Protein AF-A0ABD1NHK6-F1 (afdb_monomer)

InterPro domains:
  IPR004883 Lateral organ boundaries, LOB [PF03195] (2-72)
  IPR004883 Lateral organ boundaries, LOB [PS50891] (1-104)
  IPR017932 Glutamine amidotransferase type 2 domain [PS51278] (1-104)
 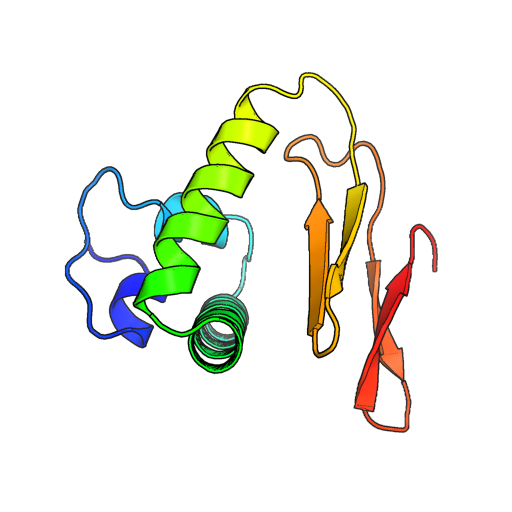 IPR029055 Nucleophile aminohydrolases, N-terminal [G3DSA:3.60.20.10] (4-104)
  IPR029055 Nucleophile aminohydrolases, N-terminal [SSF56235] (16-104)

Radius of gyration: 14.19 Å; Cα contacts (8 Å, |Δi|>4): 103; chains: 1; bounding box: 36×33×38 Å

Nearest PDB structures (foldseek):
  7tgh-assembly1_S5  TM=2.914E-01  e=3.672E+00  Tetrahymena thermophila
  6lbm-assembly1_C  TM=3.271E-01  e=5.675E+00  Homo sapiens

Secondary structure (DSSP, 8-state):
---HHHHHTT----TT-HHHHHHTT--SHHHHHHHHHHHHHHH-HHHHHHHHHHHHHHHHH--S--EEEEE-SS-EEEEE-TT--S--EEEE-TT--EEEES--

Structure (mmCIF, N/CA/C/O backbone):
data_AF-A0ABD1NHK6-F1
#
_entry.id   AF-A0ABD1NHK6-F1
#
loop_
_atom_site.group_PDB
_atom_site.id
_atom_site.type_symbol
_atom_site.label_atom_id
_atom_site.label_alt_id
_atom_site.label_comp_id
_atom_site.label_asym_id
_atom_site.label_entity_id
_atom_site.label_seq_id
_atom_site.pdbx_PDB_ins_code
_atom_site.Cartn_x
_atom_site.Cartn_y
_atom_site.Cartn_z
_atom_site.occupancy
_atom_site.B_iso_or_equiv
_atom_site.auth_seq_id
_atom_site.auth_comp_id
_atom_site.auth_asym_id
_atom_site.auth_atom_id
_atom_site.pdbx_PDB_model_num
ATOM 1 N N . MET A 1 1 ? -14.773 15.339 6.122 1.00 82.56 1 MET A N 1
ATOM 2 C CA . MET A 1 1 ? -14.779 15.072 4.650 1.00 82.56 1 MET A CA 1
ATOM 3 C C . MET A 1 1 ? -14.273 13.656 4.377 1.00 82.56 1 MET A C 1
ATOM 5 O O . MET A 1 1 ? -13.420 13.228 5.133 1.00 82.56 1 MET A O 1
ATOM 9 N N . SER A 1 2 ? -14.761 12.924 3.361 1.00 89.06 2 SER A N 1
ATOM 10 C CA . SER A 1 2 ? -14.304 11.544 3.052 1.00 89.06 2 SER A CA 1
ATOM 11 C C . SER A 1 2 ? -12.986 11.515 2.269 1.00 89.06 2 SER A C 1
ATOM 13 O O . SER A 1 2 ? -12.822 12.309 1.345 1.00 89.06 2 SER A O 1
ATOM 15 N N . CYS A 1 3 ? -12.085 10.572 2.577 1.00 91.62 3 CYS A N 1
ATOM 16 C CA . CYS A 1 3 ? -10.879 10.341 1.771 1.00 91.62 3 CYS A CA 1
ATOM 17 C C . CYS A 1 3 ? -11.226 9.697 0.419 1.00 91.62 3 CYS A C 1
ATOM 19 O O . CYS A 1 3 ? -12.328 9.166 0.233 1.00 91.62 3 CYS A O 1
ATOM 21 N N . ASN A 1 4 ? -10.282 9.741 -0.523 1.00 91.44 4 ASN A N 1
ATOM 22 C CA . ASN A 1 4 ? -10.492 9.231 -1.873 1.00 91.44 4 ASN A CA 1
ATOM 23 C C . ASN A 1 4 ? -10.713 7.709 -1.904 1.00 91.44 4 ASN A C 1
ATOM 25 O O . ASN A 1 4 ? -11.653 7.242 -2.539 1.00 91.44 4 ASN A O 1
ATOM 29 N N . GLY A 1 5 ? -9.944 6.940 -1.126 1.00 88.25 5 GLY A N 1
ATOM 30 C CA . GLY A 1 5 ? -10.130 5.488 -1.034 1.00 88.25 5 GLY A CA 1
ATOM 31 C C . GLY A 1 5 ? -11.528 5.092 -0.550 1.00 88.25 5 GLY A C 1
ATOM 32 O O . GLY A 1 5 ? -12.192 4.259 -1.160 1.00 88.25 5 GLY A O 1
ATOM 33 N N . CYS A 1 6 ? -12.048 5.752 0.491 1.00 91.31 6 CYS A N 1
ATOM 34 C CA . CYS A 1 6 ? -13.421 5.511 0.946 1.00 91.31 6 CYS A CA 1
ATOM 35 C C . CYS A 1 6 ? -14.473 5.868 -0.114 1.00 91.31 6 CYS A C 1
ATOM 37 O O . CYS A 1 6 ? -15.479 5.168 -0.218 1.00 91.31 6 CYS A O 1
ATOM 39 N N . ARG A 1 7 ? -14.244 6.909 -0.928 1.00 92.31 7 ARG A N 1
ATOM 40 C CA . ARG A 1 7 ? -15.145 7.259 -2.042 1.00 92.31 7 ARG A CA 1
ATOM 41 C C . ARG A 1 7 ? -15.164 6.165 -3.107 1.00 92.31 7 ARG A C 1
ATOM 43 O O . ARG A 1 7 ? -16.242 5.744 -3.517 1.00 92.31 7 ARG A O 1
ATOM 50 N N . VAL A 1 8 ? -13.990 5.671 -3.495 1.00 90.06 8 VAL A N 1
ATOM 51 C CA . VAL A 1 8 ? -13.824 4.593 -4.482 1.00 90.06 8 VAL A CA 1
ATOM 52 C C . VAL A 1 8 ? -14.512 3.307 -4.022 1.00 90.06 8 VAL A C 1
ATOM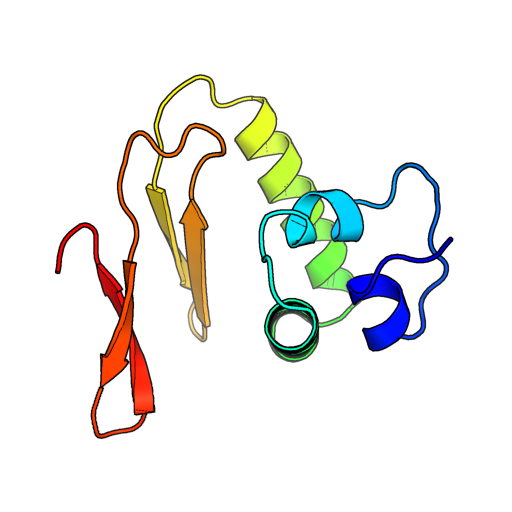 54 O O . VAL A 1 8 ? -15.253 2.692 -4.785 1.00 90.06 8 VAL A O 1
ATOM 57 N N . LEU A 1 9 ? -14.357 2.946 -2.747 1.00 87.38 9 LEU A N 1
ATOM 58 C CA . LEU A 1 9 ? -14.995 1.758 -2.169 1.00 87.38 9 LEU A CA 1
ATOM 59 C C . LEU A 1 9 ? -16.476 1.951 -1.814 1.00 87.38 9 LEU A C 1
ATOM 61 O O . LEU A 1 9 ? -17.118 0.996 -1.375 1.00 87.38 9 LEU A O 1
ATOM 65 N N . ARG A 1 10 ? -17.021 3.167 -1.976 1.00 89.19 10 ARG A N 1
ATOM 66 C CA . ARG A 1 10 ? -18.362 3.562 -1.508 1.00 89.19 10 ARG A CA 1
ATOM 67 C C . ARG A 1 10 ? -18.587 3.209 -0.027 1.00 89.19 10 ARG A C 1
ATOM 69 O O . ARG A 1 10 ? -19.617 2.651 0.343 1.00 89.19 10 ARG A O 1
ATOM 76 N N . LYS A 1 11 ? -17.599 3.524 0.818 1.00 85.38 11 LYS A N 1
ATOM 77 C CA . LYS A 1 11 ? -17.563 3.245 2.264 1.00 85.38 11 LYS A CA 1
ATOM 78 C C . LYS A 1 11 ? -17.644 4.544 3.082 1.00 85.38 11 LYS A C 1
ATOM 80 O O . LYS A 1 11 ? -17.133 5.583 2.671 1.00 85.38 11 LYS A O 1
ATOM 85 N N . GLY A 1 12 ? -18.227 4.463 4.282 1.00 86.56 12 GLY A N 1
ATOM 86 C CA . GLY A 1 12 ? -18.192 5.542 5.276 1.00 86.56 12 GLY A CA 1
ATOM 87 C C . GLY A 1 12 ? -16.768 5.862 5.758 1.00 86.56 12 GLY A C 1
ATOM 88 O O . GLY A 1 12 ? -15.980 4.967 6.061 1.00 86.56 12 GLY A O 1
ATOM 89 N N . CYS A 1 13 ? -16.426 7.147 5.827 1.00 91.31 13 CYS A N 1
ATOM 90 C CA . CYS A 1 13 ? -15.115 7.624 6.267 1.00 91.31 13 CYS A CA 1
ATOM 91 C C . CYS A 1 13 ? -15.228 8.294 7.639 1.00 91.31 13 CYS A C 1
ATOM 93 O O . CYS A 1 13 ? -16.043 9.197 7.803 1.00 91.31 13 CYS A O 1
ATOM 95 N N . SER A 1 14 ? -14.381 7.889 8.583 1.00 91.06 14 SER A N 1
ATOM 96 C CA . SER A 1 14 ? -14.169 8.555 9.873 1.00 91.06 14 SER A CA 1
ATOM 97 C C . SER A 1 14 ? -12.960 9.503 9.817 1.00 91.06 14 SER A C 1
ATOM 99 O O . SER A 1 14 ? -12.252 9.550 8.803 1.00 91.06 14 SER A O 1
ATOM 101 N N . GLU A 1 15 ? -12.734 10.260 10.895 1.00 85.12 15 GLU A N 1
ATOM 102 C CA . GLU A 1 15 ? -11.507 11.049 11.091 1.00 85.12 15 GLU A CA 1
ATOM 103 C C . GLU A 1 15 ? -10.271 10.130 11.163 1.00 85.12 15 GLU A C 1
ATOM 105 O O . GLU A 1 15 ? -9.294 10.358 10.455 1.00 85.12 15 GLU A O 1
ATOM 110 N N . GLU A 1 16 ? -10.369 8.997 11.863 1.00 85.69 16 GLU A N 1
ATOM 111 C CA . GLU A 1 16 ? -9.324 7.959 11.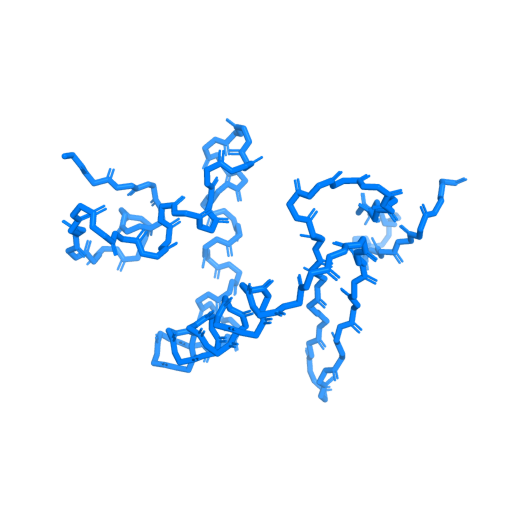955 1.00 85.69 16 GLU A CA 1
ATOM 112 C C . GLU A 1 16 ? -9.381 6.945 10.796 1.00 85.69 16 GLU A C 1
ATOM 114 O O . GLU A 1 16 ? -9.318 5.726 10.961 1.00 85.69 16 GLU A O 1
ATOM 119 N N . CYS A 1 17 ? -9.581 7.427 9.572 1.00 83.25 17 CYS A N 1
ATOM 120 C CA . CYS A 1 17 ? -9.688 6.539 8.422 1.00 83.25 17 CYS A CA 1
ATOM 121 C C . CYS A 1 17 ? -8.311 5.997 8.008 1.00 83.25 17 CYS A C 1
ATOM 123 O O . CYS A 1 17 ? -7.525 6.725 7.404 1.00 83.25 17 CYS A O 1
ATOM 125 N N . MET A 1 18 ? -8.057 4.699 8.205 1.00 79.88 18 MET A N 1
ATOM 126 C CA . MET A 1 18 ? -6.806 4.059 7.762 1.00 79.88 18 MET A CA 1
ATOM 127 C C . MET A 1 18 ? -6.500 4.280 6.275 1.00 79.88 18 MET A C 1
ATOM 129 O O . MET A 1 18 ? -5.376 4.610 5.923 1.00 79.88 18 MET A O 1
ATOM 133 N N . LEU A 1 19 ? -7.504 4.204 5.390 1.00 81.56 19 LEU A N 1
ATOM 134 C CA . LEU A 1 19 ? -7.297 4.477 3.960 1.00 81.56 19 LEU A CA 1
ATOM 135 C C . LEU A 1 19 ? -6.807 5.903 3.704 1.00 81.56 19 LEU A C 1
ATOM 137 O O . LEU A 1 19 ? -6.128 6.136 2.715 1.00 81.56 19 LEU A O 1
ATOM 141 N N . ARG A 1 20 ? -7.138 6.869 4.568 1.00 86.69 20 ARG A N 1
ATOM 142 C CA . ARG A 1 20 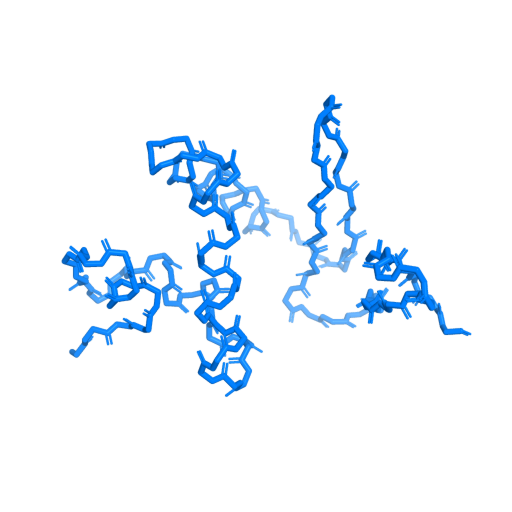? -6.578 8.217 4.460 1.00 86.69 20 ARG A CA 1
ATOM 143 C C . ARG A 1 20 ? -5.082 8.192 4.733 1.00 86.69 20 ARG A C 1
ATOM 145 O O . ARG A 1 20 ? -4.329 8.644 3.883 1.00 86.69 20 ARG A O 1
ATOM 152 N N . TYR A 1 21 ? -4.667 7.612 5.856 1.00 79.31 21 TYR A N 1
ATOM 153 C CA . TYR A 1 21 ? -3.253 7.484 6.211 1.00 79.31 21 TYR A CA 1
ATOM 154 C C . TYR A 1 21 ? -2.460 6.682 5.172 1.00 79.31 21 TYR A C 1
ATOM 156 O O . TYR A 1 21 ? -1.356 7.074 4.805 1.00 79.31 21 TYR A O 1
ATOM 164 N N . CYS A 1 22 ? -3.039 5.609 4.631 1.00 73.81 22 CYS A N 1
ATOM 165 C CA . CYS A 1 22 ? -2.394 4.778 3.616 1.00 73.81 22 CYS A CA 1
ATOM 166 C C . CYS A 1 22 ? -2.329 5.428 2.229 1.00 73.81 22 CYS A C 1
ATOM 168 O O . CYS A 1 22 ? -1.522 4.989 1.422 1.00 73.81 22 CYS A O 1
ATOM 170 N N . LEU A 1 23 ? -3.176 6.412 1.914 1.00 80.88 23 LEU A N 1
ATOM 171 C CA . LEU A 1 23 ? -3.231 7.033 0.583 1.00 80.88 23 LEU A CA 1
ATOM 172 C C . LEU A 1 23 ? -2.671 8.458 0.560 1.00 80.88 23 LEU A C 1
ATOM 174 O O . LEU A 1 23 ? -2.410 8.971 -0.523 1.00 80.88 23 LEU A O 1
ATOM 178 N N . GLN A 1 24 ? -2.469 9.095 1.720 1.00 81.38 24 GLN A N 1
ATOM 179 C CA . GLN A 1 24 ? -2.037 10.499 1.814 1.00 81.38 24 GLN A CA 1
ATOM 180 C C . GLN A 1 24 ? -0.681 10.781 1.154 1.00 81.38 24 GLN A C 1
ATOM 182 O O . GLN A 1 24 ? -0.416 11.920 0.791 1.00 81.38 24 GLN A O 1
ATOM 187 N N . TRP A 1 25 ? 0.172 9.765 1.007 1.00 74.69 25 TRP A N 1
ATOM 188 C CA . TRP A 1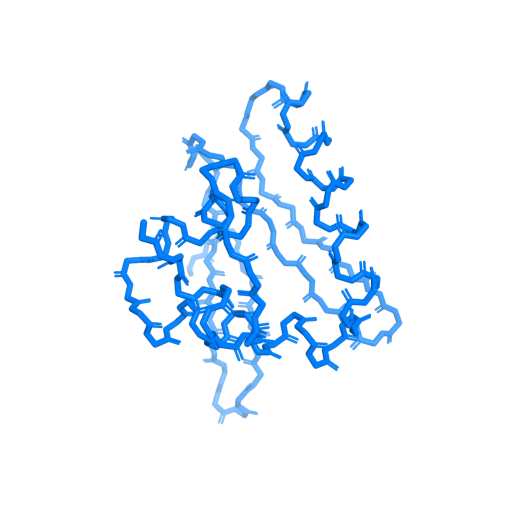 25 ? 1.486 9.892 0.373 1.00 74.69 25 TRP A CA 1
ATOM 189 C C . TRP A 1 25 ? 1.434 9.755 -1.156 1.00 74.69 25 TRP A C 1
ATOM 191 O O . TRP A 1 25 ? 2.416 10.058 -1.827 1.00 74.69 25 TRP A O 1
ATOM 201 N N . ILE A 1 26 ? 0.308 9.308 -1.724 1.00 73.69 26 ILE A N 1
ATOM 202 C CA . ILE A 1 26 ? 0.106 9.267 -3.174 1.00 73.69 26 ILE A CA 1
ATOM 203 C C . ILE A 1 26 ? -0.454 10.627 -3.587 1.00 73.69 26 ILE A C 1
ATOM 205 O O . ILE A 1 26 ? -1.616 10.931 -3.326 1.00 73.69 26 ILE A O 1
ATOM 209 N N . GLU A 1 27 ? 0.369 11.447 -4.232 1.00 78.75 27 GLU A N 1
ATOM 210 C CA . GLU A 1 27 ? 0.033 12.845 -4.537 1.00 78.75 27 GLU A CA 1
ATOM 211 C C . GLU A 1 27 ? -1.169 12.991 -5.484 1.00 78.75 27 GLU A C 1
ATOM 213 O O . GLU A 1 27 ? -1.950 13.935 -5.371 1.00 78.75 27 GLU A O 1
ATOM 218 N N . ASN A 1 28 ? -1.351 12.042 -6.408 1.00 77.31 28 ASN A N 1
ATOM 219 C CA . ASN A 1 28 ? -2.396 12.111 -7.423 1.00 77.31 28 ASN A CA 1
ATOM 220 C C . ASN A 1 28 ? -3.644 11.279 -7.051 1.00 77.31 28 ASN A C 1
ATOM 222 O O . ASN A 1 28 ? -3.568 10.151 -6.557 1.00 77.31 28 ASN A O 1
ATOM 226 N N . LEU A 1 29 ? -4.830 11.842 -7.308 1.00 81.44 29 LEU A N 1
ATOM 227 C CA . LEU A 1 29 ? -6.113 11.220 -6.954 1.00 81.44 29 LEU A CA 1
ATOM 228 C C . LEU A 1 29 ? -6.410 9.953 -7.768 1.00 81.44 29 LEU A C 1
ATOM 230 O O . LEU A 1 29 ? -7.039 9.025 -7.264 1.00 81.44 29 LEU A O 1
ATOM 234 N N . GLU A 1 30 ? -5.968 9.901 -9.018 1.00 75.12 30 GLU A N 1
ATOM 235 C CA . GLU A 1 30 ? -6.189 8.753 -9.896 1.00 75.12 30 GLU A CA 1
ATOM 236 C C . GLU A 1 30 ? -5.403 7.526 -9.407 1.00 75.12 30 GLU A C 1
ATOM 238 O O . GLU A 1 30 ? -5.960 6.449 -9.234 1.00 75.12 30 GLU A O 1
ATOM 243 N N . GLY A 1 31 ? -4.142 7.703 -9.034 1.00 63.72 31 GLY A N 1
ATOM 244 C CA . GLY A 1 31 ? -3.270 6.699 -8.429 1.00 63.72 31 GLY A CA 1
ATOM 245 C C . GLY A 1 31 ? -3.752 6.248 -7.057 1.00 63.72 31 GLY A C 1
ATOM 246 O O . GLY A 1 31 ? -3.716 5.053 -6.775 1.00 63.72 31 GLY A O 1
ATOM 247 N N . GLN A 1 32 ? -4.308 7.148 -6.236 1.00 77.25 32 GLN A N 1
ATOM 248 C CA . GLN A 1 32 ? -5.011 6.741 -5.014 1.00 77.25 32 GLN A CA 1
ATOM 249 C C . GLN A 1 32 ? -6.198 5.815 -5.329 1.00 77.25 32 GLN A C 1
ATOM 251 O O . GLN A 1 32 ? -6.425 4.833 -4.615 1.00 77.25 32 GLN A O 1
ATOM 256 N N . ALA A 1 33 ? -6.953 6.100 -6.396 1.00 74.50 33 ALA A N 1
ATOM 257 C CA . ALA A 1 33 ? -8.082 5.279 -6.819 1.00 74.50 33 ALA A CA 1
ATOM 258 C C . ALA A 1 33 ? -7.639 3.936 -7.412 1.00 74.50 33 ALA A C 1
ATOM 260 O O . ALA A 1 33 ? -8.200 2.908 -7.040 1.00 74.50 33 ALA A O 1
ATOM 261 N N . HIS A 1 34 ? -6.603 3.915 -8.253 1.00 69.50 34 HIS A N 1
ATOM 262 C CA . HIS A 1 34 ? -6.027 2.684 -8.790 1.00 69.50 34 HIS A CA 1
ATOM 263 C C . HIS A 1 34 ? -5.440 1.804 -7.695 1.00 69.50 34 HIS A C 1
ATOM 265 O O . HIS A 1 34 ? -5.733 0.614 -7.682 1.00 69.50 34 HIS A O 1
ATOM 271 N N . ALA A 1 35 ? -4.693 2.370 -6.743 1.00 68.06 35 ALA A N 1
ATOM 272 C CA . ALA A 1 35 ? -4.193 1.631 -5.588 1.00 68.06 35 ALA A CA 1
ATOM 273 C C . ALA A 1 35 ? -5.355 1.041 -4.776 1.00 68.06 35 ALA A C 1
ATOM 275 O O . ALA A 1 35 ? -5.345 -0.137 -4.436 1.00 68.06 35 ALA A O 1
ATOM 276 N N . THR A 1 36 ? -6.410 1.825 -4.540 1.00 75.00 36 THR A N 1
ATOM 277 C CA . THR A 1 36 ? -7.594 1.354 -3.810 1.00 75.00 36 THR A CA 1
ATOM 278 C C . THR A 1 36 ? -8.327 0.229 -4.551 1.00 75.00 36 THR A C 1
ATOM 280 O O . THR A 1 36 ? -8.634 -0.795 -3.947 1.00 75.00 36 THR A O 1
ATOM 283 N N . LEU A 1 37 ? -8.594 0.391 -5.852 1.00 73.25 37 LEU A N 1
ATOM 284 C CA . LEU A 1 37 ? -9.266 -0.616 -6.684 1.00 73.25 37 LEU A CA 1
ATOM 285 C C . LEU A 1 37 ? -8.422 -1.875 -6.859 1.00 73.25 37 LEU A C 1
ATOM 287 O O . LEU A 1 37 ? -8.973 -2.971 -6.873 1.00 73.25 37 LEU A O 1
ATOM 291 N N . PHE A 1 38 ? -7.105 -1.723 -6.990 1.00 68.31 38 PHE A N 1
ATOM 292 C CA . PHE A 1 38 ? -6.167 -2.833 -7.041 1.00 68.31 38 PHE A CA 1
ATOM 293 C C . PHE A 1 38 ? -6.295 -3.642 -5.752 1.00 68.31 38 PHE A C 1
ATOM 295 O O . PHE A 1 38 ? -6.729 -4.789 -5.779 1.00 68.31 38 PHE A O 1
ATOM 302 N N . VAL A 1 39 ? -6.043 -3.035 -4.595 1.00 64.69 39 VAL A N 1
ATOM 303 C CA . VAL A 1 39 ? -6.044 -3.798 -3.345 1.00 64.69 39 VAL A CA 1
ATOM 304 C C . VAL A 1 39 ? -7.440 -4.385 -3.031 1.00 64.69 39 VAL A C 1
ATOM 306 O O . VAL A 1 39 ? -7.518 -5.529 -2.586 1.00 64.69 39 VAL A O 1
ATOM 309 N N . ASP A 1 40 ? -8.541 -3.689 -3.353 1.00 73.88 40 ASP A N 1
ATOM 310 C CA . ASP A 1 40 ? -9.91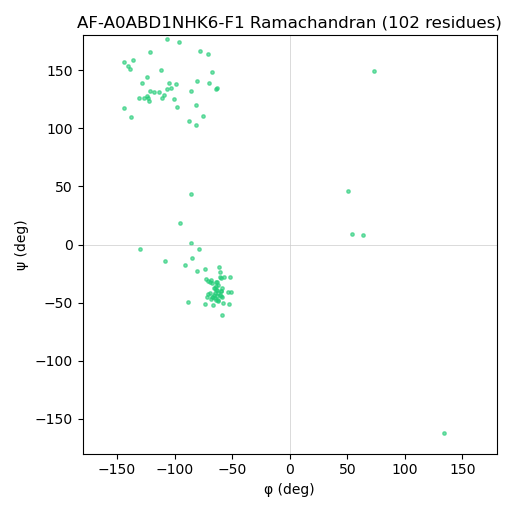6 -4.216 -3.224 1.00 73.88 40 ASP A CA 1
ATOM 311 C C . ASP A 1 40 ? -10.179 -5.435 -4.110 1.00 73.88 40 ASP A C 1
ATOM 313 O O . ASP A 1 40 ? -10.687 -6.455 -3.642 1.00 73.88 40 ASP A O 1
ATOM 317 N N . LYS A 1 41 ? -9.798 -5.352 -5.388 1.00 66.50 41 LYS A N 1
ATOM 318 C CA . LYS A 1 41 ? -10.015 -6.425 -6.362 1.00 66.50 41 LYS A CA 1
ATOM 319 C C . LYS A 1 41 ? -9.158 -7.655 -6.071 1.00 66.50 41 LYS A C 1
ATOM 321 O O . LYS A 1 41 ? -9.580 -8.765 -6.378 1.00 66.50 41 LYS A O 1
ATOM 326 N N . PHE A 1 42 ? -7.980 -7.459 -5.482 1.00 58.25 42 PHE A N 1
ATOM 327 C CA . PHE A 1 42 ? -7.026 -8.526 -5.203 1.00 58.25 42 PHE A CA 1
ATOM 328 C C . PHE A 1 42 ? -7.266 -9.197 -3.839 1.00 58.25 42 PHE A C 1
ATOM 330 O O . PHE A 1 42 ? -7.325 -10.424 -3.767 1.00 58.25 42 PHE A O 1
ATOM 337 N N . PHE A 1 43 ? -7.410 -8.440 -2.750 1.00 61.19 43 PHE A N 1
ATOM 338 C CA . PHE A 1 43 ? -7.569 -9.023 -1.408 1.00 61.19 43 PHE A CA 1
ATOM 339 C C . PHE A 1 43 ? -9.036 -9.252 -1.026 1.00 61.19 43 PHE A C 1
ATOM 341 O O . PHE A 1 43 ? -9.323 -10.032 -0.120 1.00 61.19 43 PHE A O 1
ATOM 348 N N . GLY A 1 44 ? -9.974 -8.612 -1.727 1.00 66.25 44 GLY A N 1
ATOM 349 C CA . GLY A 1 44 ? -11.372 -8.561 -1.323 1.00 66.25 44 GLY A CA 1
ATOM 350 C C . GLY A 1 44 ? -11.570 -7.630 -0.124 1.00 66.25 44 GLY A C 1
ATOM 351 O O . GLY A 1 44 ? -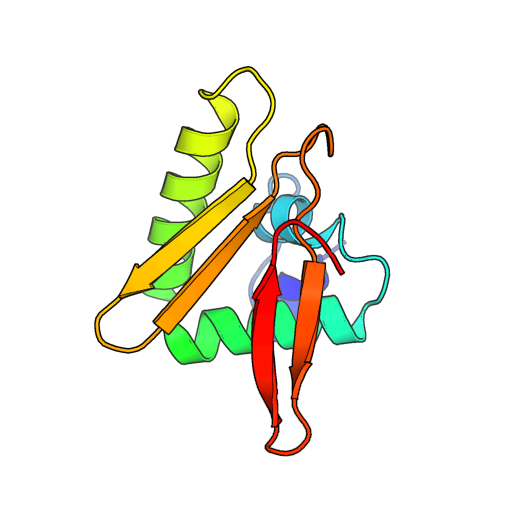10.704 -7.490 0.740 1.00 66.25 44 GLY A O 1
ATOM 352 N N . ARG A 1 45 ? -12.742 -6.994 -0.042 1.00 67.12 45 ARG A N 1
ATOM 353 C CA . ARG A 1 45 ? -13.049 -5.953 0.961 1.00 67.12 45 ARG A CA 1
ATOM 354 C C . ARG A 1 45 ? -12.739 -6.338 2.408 1.00 67.12 45 ARG A C 1
ATOM 356 O O . ARG A 1 45 ? -12.269 -5.495 3.169 1.00 67.12 45 ARG A O 1
ATOM 363 N N . ALA A 1 46 ? -13.040 -7.579 2.792 1.00 65.81 46 ALA A N 1
ATOM 364 C CA . ALA A 1 46 ? -12.882 -8.052 4.166 1.00 65.81 46 ALA A CA 1
ATOM 365 C C . ALA A 1 46 ? -11.402 -8.270 4.524 1.00 65.81 46 ALA A C 1
ATOM 367 O O . ALA A 1 46 ? -10.916 -7.709 5.504 1.00 65.81 46 ALA A O 1
ATOM 368 N N . THR A 1 47 ? -10.668 -9.007 3.689 1.00 65.81 47 THR A N 1
ATOM 369 C CA . THR A 1 47 ? -9.251 -9.331 3.913 1.00 65.81 47 THR A CA 1
ATOM 370 C C . THR A 1 47 ? -8.352 -8.112 3.738 1.00 65.81 47 THR A C 1
ATOM 372 O O . THR A 1 47 ? -7.355 -7.987 4.439 1.00 65.81 47 THR A O 1
ATOM 375 N N . LEU A 1 48 ? -8.733 -7.176 2.861 1.00 68.06 48 LEU A N 1
ATOM 376 C CA . LEU A 1 48 ? -8.066 -5.889 2.668 1.00 68.06 48 LEU A CA 1
ATOM 377 C C . LEU A 1 48 ? -7.908 -5.124 3.989 1.00 68.06 48 LEU A C 1
ATOM 379 O O . LEU A 1 48 ? -6.814 -4.678 4.325 1.00 68.06 48 LEU A O 1
ATOM 383 N N . MET A 1 49 ? -8.998 -4.979 4.744 1.00 66.75 49 MET A N 1
ATOM 384 C CA . MET A 1 49 ? -8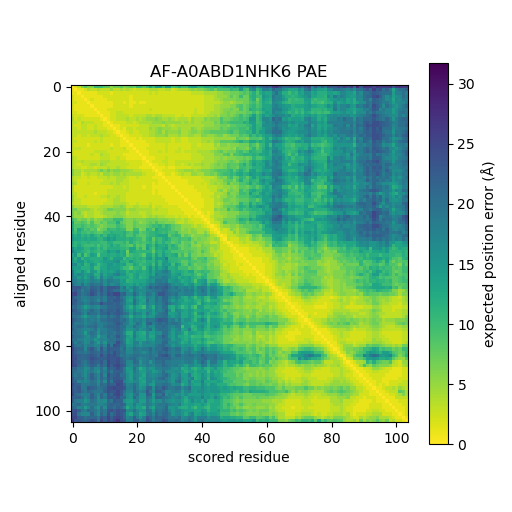.990 -4.188 5.976 1.00 66.75 49 MET A CA 1
ATOM 385 C C . MET A 1 49 ? -8.160 -4.862 7.066 1.00 66.75 49 MET A C 1
ATOM 387 O O . MET A 1 49 ? -7.377 -4.184 7.724 1.00 66.75 49 MET A O 1
ATOM 391 N N . SER A 1 50 ? -8.277 -6.183 7.218 1.00 70.38 50 SER A N 1
ATOM 392 C CA . SER A 1 50 ? -7.474 -6.940 8.183 1.00 70.38 50 SER A CA 1
ATOM 393 C C . SER A 1 50 ? -5.987 -6.936 7.823 1.00 70.38 50 SER A C 1
ATOM 395 O O . SER A 1 50 ? -5.153 -6.717 8.694 1.00 70.38 50 SER A O 1
ATOM 397 N N . PHE A 1 51 ? -5.645 -7.120 6.546 1.00 71.31 51 PHE A N 1
ATOM 398 C CA . PHE A 1 51 ? -4.258 -7.128 6.087 1.00 71.31 51 PHE A CA 1
ATOM 399 C C . PHE A 1 51 ? -3.608 -5.749 6.199 1.00 71.31 51 PHE A C 1
ATOM 401 O O . PHE A 1 51 ? -2.519 -5.652 6.752 1.00 71.31 51 PHE A O 1
ATOM 408 N N . LEU A 1 52 ? -4.277 -4.682 5.740 1.00 69.38 52 LEU A N 1
ATOM 409 C CA . LEU A 1 52 ? -3.750 -3.324 5.900 1.00 69.38 52 LEU A CA 1
ATOM 410 C C . LEU A 1 52 ? -3.627 -2.935 7.371 1.00 69.38 52 LEU A C 1
ATOM 412 O O . LEU A 1 52 ? -2.628 -2.322 7.719 1.00 69.38 52 LEU A O 1
ATOM 416 N N . SER A 1 53 ? -4.583 -3.316 8.225 1.00 69.50 53 SER A N 1
ATOM 417 C CA . SER A 1 53 ? -4.473 -3.084 9.672 1.00 69.50 53 SER A CA 1
ATOM 418 C C . SER A 1 53 ? -3.220 -3.747 10.233 1.00 69.50 53 SER A C 1
ATOM 420 O O . SER A 1 53 ? -2.419 -3.086 10.877 1.00 69.50 53 SER A O 1
ATOM 422 N N . LEU A 1 54 ? -3.000 -5.030 9.927 1.00 70.62 54 LEU A N 1
ATOM 423 C CA . LEU A 1 54 ? -1.829 -5.768 10.404 1.00 70.62 54 LEU A CA 1
ATOM 424 C C . LEU A 1 54 ? -0.516 -5.196 9.860 1.00 70.62 54 LEU A C 1
ATOM 426 O O . LEU A 1 54 ? 0.475 -5.139 10.585 1.00 70.62 54 LEU A O 1
ATOM 430 N N . LEU A 1 55 ? -0.500 -4.775 8.593 1.00 70.62 55 LEU A N 1
ATOM 431 C CA . LEU A 1 55 ? 0.673 -4.158 7.978 1.00 70.62 55 LEU A CA 1
ATOM 432 C C . LEU A 1 55 ? 0.990 -2.811 8.618 1.00 70.62 55 LEU A C 1
ATOM 434 O O . LEU A 1 55 ? 2.146 -2.566 8.936 1.00 70.62 55 LEU A O 1
ATOM 438 N N . VAL A 1 56 ? -0.018 -1.963 8.828 1.00 70.06 56 VAL A N 1
ATOM 439 C CA . VAL A 1 56 ? 0.141 -0.665 9.494 1.00 70.06 56 VAL A CA 1
ATOM 440 C C . VAL A 1 56 ? 0.612 -0.870 10.933 1.00 70.06 56 VAL A C 1
ATOM 442 O O . VAL A 1 56 ? 1.644 -0.314 11.293 1.00 70.06 56 VAL A O 1
ATOM 445 N N . ASP A 1 57 ? -0.028 -1.755 11.701 1.00 70.81 57 ASP A N 1
ATOM 446 C CA . ASP A 1 57 ? 0.365 -2.072 13.082 1.00 70.81 57 ASP A CA 1
ATOM 447 C C . ASP A 1 57 ? 1.807 -2.600 13.174 1.00 70.81 57 ASP A C 1
ATOM 449 O O . ASP A 1 57 ? 2.535 -2.316 14.129 1.00 70.81 57 ASP A O 1
ATOM 453 N N . ALA A 1 58 ? 2.241 -3.400 12.195 1.00 66.94 58 ALA A N 1
ATOM 454 C CA . ALA A 1 58 ? 3.615 -3.885 12.114 1.00 66.94 58 ALA A CA 1
ATOM 455 C C . ALA A 1 58 ? 4.585 -2.758 11.724 1.00 66.94 58 ALA A C 1
ATOM 457 O O . ALA A 1 58 ? 5.632 -2.599 12.351 1.00 66.94 58 ALA A O 1
ATOM 458 N N . CYS A 1 59 ? 4.228 -1.952 10.725 1.00 65.62 59 CYS A N 1
ATOM 459 C CA . CYS A 1 59 ? 5.010 -0.819 10.238 1.00 65.62 59 CYS A CA 1
ATOM 460 C C . CYS A 1 59 ? 5.176 0.292 11.284 1.00 65.62 59 CYS A C 1
ATOM 462 O O . CYS A 1 59 ? 6.227 0.930 11.299 1.00 65.62 59 CYS A O 1
ATOM 464 N N . GLU A 1 60 ? 4.193 0.502 12.162 1.00 68.25 60 GLU A N 1
ATOM 465 C CA . GLU A 1 60 ? 4.271 1.438 13.292 1.00 68.25 60 GLU A CA 1
ATOM 466 C C . GLU A 1 60 ? 5.249 0.968 14.375 1.00 68.25 60 GLU A C 1
ATOM 468 O O . GLU A 1 60 ? 5.909 1.781 15.023 1.00 68.25 60 GLU A O 1
ATOM 473 N N . LYS A 1 61 ? 5.382 -0.350 14.560 1.00 70.12 61 LYS A N 1
ATOM 474 C CA . LYS A 1 61 ? 6.313 -0.940 15.535 1.00 70.12 61 LYS A CA 1
ATOM 475 C C . LYS A 1 61 ? 7.749 -1.009 15.020 1.00 70.12 61 LYS A C 1
ATOM 477 O O . LYS A 1 61 ? 8.681 -1.080 15.821 1.00 70.12 61 LYS A O 1
ATOM 482 N N . ILE A 1 62 ? 7.945 -1.004 13.703 1.00 64.56 62 ILE A N 1
ATOM 483 C CA . ILE A 1 62 ? 9.274 -1.044 13.091 1.00 64.56 62 ILE A CA 1
ATOM 484 C C . ILE A 1 62 ? 9.862 0.369 13.086 1.00 64.56 62 ILE A C 1
ATOM 486 O O . ILE A 1 62 ? 9.538 1.206 12.246 1.00 64.56 62 ILE A O 1
ATOM 490 N N . GLN A 1 63 ? 10.785 0.621 14.011 1.00 62.25 63 GLN A N 1
ATOM 491 C CA . GLN A 1 63 ? 11.602 1.829 13.994 1.00 62.25 63 GLN A CA 1
ATOM 492 C C . GLN A 1 63 ? 12.774 1.654 13.023 1.00 62.25 63 GLN A C 1
ATOM 494 O O . GLN A 1 63 ? 13.604 0.761 13.190 1.00 62.25 63 GLN A O 1
ATOM 499 N N . GLY A 1 64 ? 12.853 2.519 12.009 1.00 63.78 64 GLY A N 1
ATOM 500 C CA . GLY A 1 64 ? 13.994 2.586 11.097 1.00 63.78 64 GLY A CA 1
ATOM 501 C C . GLY A 1 64 ? 13.620 2.662 9.618 1.00 63.78 64 GLY A C 1
ATOM 502 O O . GLY A 1 64 ? 12.509 3.023 9.234 1.00 63.78 64 GLY A O 1
ATOM 503 N N . ALA A 1 65 ? 14.598 2.348 8.772 1.00 72.50 65 ALA A N 1
ATOM 504 C CA . ALA A 1 65 ? 14.510 2.437 7.322 1.00 72.50 65 ALA A CA 1
ATOM 505 C C . ALA A 1 65 ? 14.192 1.074 6.696 1.00 72.50 65 ALA A C 1
ATOM 507 O O . ALA A 1 65 ? 15.014 0.161 6.777 1.00 72.50 65 ALA A O 1
ATOM 508 N N . TYR A 1 66 ? 13.054 0.947 6.011 1.00 68.44 66 TYR A N 1
ATOM 509 C CA . TYR A 1 66 ? 12.684 -0.294 5.330 1.00 68.44 66 TYR A CA 1
ATOM 510 C C . TYR A 1 66 ? 12.055 -0.062 3.953 1.00 68.44 66 TYR A C 1
ATOM 512 O O . TYR A 1 66 ? 11.425 0.957 3.665 1.00 68.44 66 TYR A O 1
ATOM 520 N N . SER A 1 67 ? 12.258 -1.046 3.087 1.00 73.75 67 SER A N 1
ATOM 521 C CA . SER A 1 67 ? 11.575 -1.233 1.810 1.00 73.75 67 SER A CA 1
ATOM 522 C C . SER A 1 67 ? 11.412 -2.736 1.644 1.00 73.75 67 SER A C 1
ATOM 524 O O . SER A 1 67 ? 12.404 -3.460 1.682 1.00 73.75 67 SER A O 1
ATOM 526 N N . ILE A 1 68 ? 10.172 -3.207 1.585 1.00 74.00 68 ILE A N 1
ATOM 527 C CA . ILE A 1 68 ? 9.823 -4.626 1.673 1.00 74.00 68 ILE A CA 1
ATOM 528 C C . ILE A 1 68 ? 8.937 -4.968 0.483 1.00 74.00 68 ILE A C 1
ATOM 530 O O . ILE A 1 68 ? 8.047 -4.199 0.133 1.00 74.00 68 ILE A O 1
ATOM 534 N N . VAL A 1 69 ? 9.161 -6.128 -0.123 1.00 77.06 69 VAL A N 1
ATOM 535 C CA . VAL A 1 69 ? 8.269 -6.682 -1.140 1.00 77.06 69 VAL A CA 1
ATOM 536 C C . VAL A 1 69 ? 7.819 -8.063 -0.669 1.00 77.06 69 VAL A C 1
ATOM 538 O O . VAL A 1 69 ? 8.648 -8.900 -0.325 1.00 77.06 69 VAL A O 1
ATOM 541 N N . PHE A 1 70 ? 6.511 -8.287 -0.622 1.00 75.56 70 PHE A N 1
ATOM 542 C CA . PHE A 1 70 ? 5.877 -9.555 -0.285 1.00 75.56 70 PHE A CA 1
ATOM 543 C C . PHE A 1 70 ? 5.335 -10.204 -1.552 1.00 75.56 70 PHE A C 1
ATOM 545 O O . PHE A 1 70 ? 4.732 -9.531 -2.384 1.00 75.56 70 PHE A O 1
ATOM 552 N N . LEU A 1 71 ? 5.506 -11.515 -1.672 1.00 72.12 71 LEU A N 1
ATOM 553 C CA . LEU A 1 71 ? 4.926 -12.321 -2.739 1.00 72.12 71 LEU A CA 1
ATOM 554 C C . LEU A 1 71 ? 3.981 -13.353 -2.105 1.00 72.12 71 LEU A C 1
ATOM 556 O O . LEU A 1 71 ? 4.356 -14.016 -1.139 1.00 72.12 71 LEU A O 1
ATOM 560 N N . THR A 1 72 ? 2.765 -13.476 -2.627 1.00 68.12 72 THR A N 1
ATOM 561 C CA . THR A 1 72 ? 1.837 -14.588 -2.359 1.00 68.12 72 THR A CA 1
ATOM 562 C C . THR A 1 72 ? 1.771 -15.491 -3.592 1.00 68.12 72 THR A C 1
ATOM 564 O O . THR A 1 72 ? 2.375 -15.175 -4.613 1.00 68.12 72 THR A O 1
ATOM 567 N N . GLU A 1 73 ? 1.029 -16.603 -3.533 1.00 63.62 73 GLU A N 1
ATOM 568 C CA . GLU A 1 73 ? 0.846 -17.498 -4.694 1.00 63.62 73 GLU A CA 1
ATOM 569 C C . GLU A 1 73 ? 0.376 -16.763 -5.962 1.00 63.62 73 GLU A C 1
ATOM 571 O O . GLU A 1 73 ? 0.673 -17.186 -7.075 1.00 63.62 73 GLU A O 1
ATOM 576 N N . ASP A 1 74 ? -0.333 -15.646 -5.792 1.00 62.69 74 ASP A N 1
ATOM 577 C CA . ASP A 1 74 ? -1.016 -14.924 -6.859 1.00 62.69 74 ASP A CA 1
ATOM 578 C C . ASP A 1 74 ? -0.724 -13.411 -6.909 1.00 62.69 74 ASP A C 1
ATOM 580 O O . ASP A 1 74 ? -1.241 -12.726 -7.796 1.00 62.69 74 ASP A O 1
ATOM 584 N N . LYS A 1 75 ? 0.049 -12.844 -5.967 1.00 60.81 75 LYS A N 1
ATOM 585 C CA . LYS A 1 75 ? 0.206 -11.380 -5.829 1.00 60.81 75 LYS A CA 1
ATOM 586 C C . LYS A 1 75 ? 1.602 -10.960 -5.402 1.00 60.81 75 LYS A C 1
ATOM 588 O O . LYS A 1 75 ? 2.316 -11.691 -4.729 1.00 60.81 75 LYS A O 1
ATOM 593 N N . LEU A 1 76 ? 1.934 -9.710 -5.717 1.00 69.56 76 LEU A N 1
ATOM 594 C CA . LEU A 1 76 ? 3.130 -9.006 -5.267 1.00 69.56 76 LEU A CA 1
ATOM 595 C C . LEU A 1 76 ? 2.705 -7.701 -4.573 1.00 69.56 76 LEU A C 1
ATOM 597 O O . LEU A 1 76 ? 1.941 -6.921 -5.141 1.00 69.56 76 LEU A O 1
ATOM 601 N N . VAL A 1 77 ? 3.179 -7.458 -3.352 1.00 79.38 77 VAL A N 1
ATOM 602 C CA . VAL A 1 77 ? 2.888 -6.264 -2.543 1.00 79.38 77 VAL A CA 1
ATOM 603 C C . VAL A 1 77 ? 4.198 -5.575 -2.198 1.00 79.38 77 VAL A C 1
ATOM 605 O O . VAL A 1 77 ? 5.056 -6.178 -1.573 1.00 79.38 77 VAL A O 1
ATOM 608 N N . ALA A 1 78 ? 4.345 -4.303 -2.545 1.00 79.69 78 ALA A N 1
ATOM 609 C CA . ALA A 1 78 ? 5.511 -3.500 -2.192 1.00 79.69 78 ALA A CA 1
ATOM 610 C C . ALA A 1 78 ? 5.155 -2.491 -1.089 1.00 79.69 78 ALA A C 1
ATOM 612 O O . ALA A 1 78 ? 4.134 -1.810 -1.170 1.00 79.69 78 ALA A O 1
ATOM 613 N N . VAL A 1 79 ? 5.999 -2.389 -0.063 1.00 80.25 79 VAL A N 1
ATOM 614 C CA . VAL A 1 79 ? 5.840 -1.510 1.099 1.00 80.25 79 VAL A CA 1
ATOM 615 C C . VAL A 1 79 ? 7.101 -0.675 1.262 1.00 80.25 79 VAL A C 1
ATOM 617 O O . VAL A 1 79 ? 8.207 -1.204 1.370 1.00 80.25 79 VAL A O 1
ATOM 620 N N . ARG A 1 80 ? 6.936 0.645 1.325 1.00 78.81 80 ARG A N 1
ATOM 621 C CA . ARG A 1 80 ? 8.020 1.591 1.590 1.00 78.81 80 ARG A CA 1
ATOM 622 C C . ARG A 1 80 ? 7.785 2.267 2.935 1.00 78.81 80 ARG A C 1
ATOM 624 O O . ARG A 1 80 ? 6.680 2.730 3.202 1.00 78.81 80 ARG A O 1
ATOM 631 N N . GLY A 1 81 ? 8.816 2.309 3.776 1.00 73.00 81 GLY A N 1
ATOM 632 C CA . GLY A 1 81 ? 8.746 2.985 5.067 1.00 73.00 81 GLY A CA 1
ATOM 633 C C . GLY A 1 81 ? 8.613 4.502 4.926 1.00 73.00 81 GLY A C 1
ATOM 634 O O . GLY A 1 81 ? 9.156 5.103 3.998 1.00 73.00 81 GLY A O 1
ATOM 635 N N . SER A 1 82 ? 7.929 5.121 5.888 1.00 66.56 82 SER A N 1
ATOM 636 C CA . SER A 1 82 ? 7.581 6.552 5.917 1.00 66.56 82 SER A CA 1
ATOM 637 C C . SER A 1 82 ? 8.780 7.503 5.829 1.00 66.56 82 SER A C 1
ATOM 639 O O . SER A 1 82 ? 8.655 8.607 5.309 1.00 66.56 82 SER A O 1
ATOM 641 N N . PHE A 1 83 ? 9.952 7.076 6.298 1.00 65.25 83 PHE A N 1
ATOM 642 C CA . PHE A 1 83 ? 11.154 7.907 6.317 1.00 65.25 83 PHE A CA 1
ATOM 643 C C . PHE A 1 83 ? 11.973 7.892 5.014 1.00 65.25 83 PHE A C 1
ATOM 645 O O . PHE A 1 83 ? 13.014 8.537 4.954 1.00 65.25 83 PHE A O 1
ATOM 652 N N . ASN A 1 84 ? 11.546 7.166 3.972 1.00 60.22 84 ASN A N 1
ATOM 653 C CA . ASN A 1 84 ? 12.136 7.182 2.620 1.00 60.22 84 ASN A CA 1
ATOM 654 C C . ASN A 1 84 ? 13.655 6.913 2.495 1.00 60.22 84 ASN A C 1
ATOM 656 O O . ASN A 1 84 ? 14.187 7.009 1.391 1.00 60.22 84 ASN A O 1
ATOM 660 N N . PHE A 1 85 ? 14.334 6.502 3.570 1.00 68.50 85 PHE A N 1
ATOM 661 C CA . PHE A 1 85 ? 15.775 6.217 3.617 1.00 68.50 85 PHE A CA 1
ATOM 662 C C . PHE A 1 85 ? 16.238 5.124 2.651 1.00 68.50 85 PHE A C 1
ATOM 664 O O . PHE A 1 85 ? 17.394 5.128 2.236 1.00 68.50 85 PHE A O 1
ATOM 671 N N . ARG A 1 86 ? 15.360 4.169 2.320 1.00 64.31 86 ARG A N 1
ATOM 672 C CA . ARG A 1 86 ? 15.628 3.169 1.287 1.00 64.31 86 ARG A CA 1
ATOM 673 C C . ARG A 1 86 ? 14.723 3.426 0.080 1.00 64.31 86 ARG A C 1
ATOM 675 O O . ARG A 1 86 ? 13.507 3.573 0.259 1.00 64.31 86 ARG A O 1
ATOM 682 N N . PRO A 1 87 ? 15.298 3.554 -1.125 1.00 78.50 87 PRO A N 1
ATOM 683 C CA . PRO A 1 87 ? 14.518 3.683 -2.340 1.00 78.50 87 PRO A CA 1
ATOM 684 C C . PRO A 1 87 ? 13.824 2.359 -2.672 1.00 78.50 87 PRO A C 1
ATOM 686 O O . PRO A 1 87 ? 14.380 1.272 -2.518 1.00 78.50 87 PRO A O 1
ATOM 689 N N . LEU A 1 88 ? 12.574 2.483 -3.109 1.00 81.50 88 LEU A N 1
ATOM 690 C CA . LEU A 1 88 ? 11.795 1.420 -3.722 1.00 81.50 88 LEU A CA 1
ATOM 691 C C . LEU A 1 88 ? 11.066 2.051 -4.901 1.00 81.50 88 LEU A C 1
ATOM 693 O O . LEU A 1 88 ? 10.197 2.907 -4.718 1.00 81.50 88 LEU A O 1
ATOM 697 N N . VAL A 1 89 ? 11.493 1.681 -6.096 1.00 83.44 89 VAL A N 1
ATOM 698 C CA . VAL A 1 89 ? 11.046 2.239 -7.367 1.00 83.44 89 VAL A CA 1
ATOM 699 C C . VAL A 1 89 ? 10.082 1.257 -8.012 1.00 83.44 89 VAL A C 1
ATOM 701 O O . VAL A 1 89 ? 10.340 0.055 -8.041 1.00 83.44 89 VAL A O 1
ATOM 704 N N . MET A 1 90 ? 8.968 1.776 -8.525 1.00 84.06 90 MET A N 1
ATOM 705 C CA . MET A 1 90 ? 8.008 1.021 -9.325 1.00 84.06 90 MET A CA 1
ATOM 706 C C . MET A 1 90 ? 8.243 1.332 -10.803 1.00 84.06 90 MET A C 1
ATOM 708 O O . MET A 1 90 ? 8.233 2.496 -11.203 1.00 84.06 90 MET A O 1
ATOM 712 N N . GLY A 1 91 ? 8.441 0.292 -11.605 1.00 81.06 91 GLY A N 1
ATOM 713 C CA . GLY A 1 91 ? 8.619 0.368 -13.050 1.00 81.06 91 GLY A CA 1
ATOM 714 C C . GLY A 1 91 ? 7.566 -0.444 -13.798 1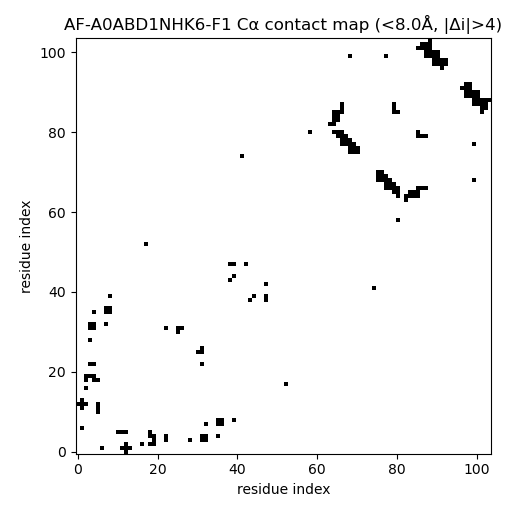.00 81.06 91 GLY A C 1
ATOM 715 O O . GLY A 1 91 ? 6.869 -1.282 -13.219 1.00 81.06 91 GLY A O 1
ATOM 716 N N . ARG A 1 92 ? 7.462 -0.201 -15.105 1.00 85.62 92 ARG A N 1
ATOM 717 C CA . ARG A 1 92 ? 6.589 -0.951 -16.013 1.00 85.62 92 ARG A CA 1
ATOM 718 C C . ARG A 1 92 ? 7.382 -1.376 -17.244 1.00 85.62 92 ARG A C 1
ATOM 720 O O . ARG A 1 92 ? 8.016 -0.542 -17.887 1.00 85.62 92 ARG A O 1
ATOM 727 N N . CYS A 1 93 ? 7.367 -2.668 -17.550 1.00 82.00 93 CYS A N 1
ATOM 728 C CA . CYS A 1 93 ? 7.997 -3.227 -18.742 1.00 82.00 93 CYS A CA 1
ATOM 729 C C . CYS A 1 93 ? 7.136 -2.996 -19.994 1.00 82.00 93 CYS A C 1
ATOM 731 O O . CYS A 1 93 ? 5.947 -2.693 -19.908 1.00 82.00 93 CYS A O 1
ATOM 733 N N . SER A 1 94 ? 7.727 -3.204 -21.174 1.00 91.94 94 SER A N 1
ATOM 734 C CA . SER A 1 94 ? 7.041 -3.100 -22.473 1.00 91.94 94 SER A CA 1
ATOM 735 C C . SER A 1 94 ? 5.888 -4.094 -22.660 1.00 91.94 94 SER A C 1
ATOM 737 O O . SER A 1 94 ? 5.028 -3.878 -23.505 1.00 91.94 94 SER A O 1
ATOM 739 N N . ASN A 1 95 ? 5.855 -5.169 -21.870 1.00 88.38 95 ASN A N 1
ATOM 740 C CA . ASN A 1 95 ? 4.776 -6.157 -21.817 1.00 88.38 95 ASN A CA 1
ATOM 741 C C . ASN A 1 95 ? 3.755 -5.874 -20.697 1.00 88.38 95 ASN A C 1
ATOM 743 O O . ASN A 1 95 ? 3.058 -6.790 -20.269 1.00 88.38 95 ASN A O 1
ATOM 747 N N . ASP A 1 96 ? 3.720 -4.647 -20.174 1.00 78.62 96 ASP A N 1
ATOM 748 C CA . ASP A 1 96 ? 2.878 -4.214 -19.054 1.00 78.62 96 ASP A CA 1
ATOM 749 C C . ASP A 1 96 ? 3.147 -4.887 -17.701 1.00 78.62 96 ASP A C 1
ATOM 751 O O . ASP A 1 96 ? 2.424 -4.633 -16.733 1.00 78.62 96 ASP A O 1
ATOM 755 N N . ALA A 1 97 ? 4.217 -5.680 -17.577 1.00 74.56 97 ALA A N 1
ATOM 756 C CA . ALA A 1 97 ? 4.617 -6.218 -16.284 1.00 74.56 97 ALA A CA 1
ATOM 757 C C . ALA A 1 97 ? 5.033 -5.086 -15.333 1.00 74.56 97 ALA A C 1
ATOM 759 O O . ALA A 1 97 ? 5.792 -4.186 -15.699 1.00 74.56 97 ALA A O 1
ATOM 760 N N . VAL A 1 98 ? 4.539 -5.149 -14.098 1.00 80.56 98 VAL A N 1
ATOM 761 C CA . VAL A 1 98 ? 4.926 -4.246 -13.012 1.00 80.56 98 VAL A CA 1
ATOM 762 C C . VAL A 1 98 ? 6.175 -4.797 -12.333 1.00 80.56 98 VAL A C 1
ATOM 764 O O . VAL A 1 98 ? 6.216 -5.973 -11.973 1.00 80.56 98 VAL A O 1
ATOM 767 N N . VAL A 1 99 ? 7.173 -3.941 -12.128 1.00 82.56 99 VAL A N 1
ATOM 768 C CA . VAL A 1 99 ? 8.453 -4.302 -11.509 1.00 82.56 99 VAL A CA 1
ATOM 769 C C . VAL A 1 99 ? 8.708 -3.408 -10.305 1.00 82.56 99 VAL A C 1
ATOM 771 O O . VAL A 1 99 ? 8.386 -2.221 -10.335 1.00 82.56 99 VAL A O 1
ATOM 774 N N . PHE A 1 100 ? 9.315 -3.965 -9.261 1.00 85.94 100 PHE A N 1
ATOM 775 C CA . PHE A 1 100 ? 9.808 -3.203 -8.118 1.00 85.94 100 PHE A CA 1
ATOM 776 C C . PHE A 1 100 ? 11.307 -3.435 -7.969 1.00 85.94 100 PHE A C 1
ATOM 778 O O . PHE A 1 100 ? 11.756 -4.580 -8.005 1.00 85.94 100 PHE A O 1
ATOM 785 N N . ALA A 1 101 ? 12.071 -2.361 -7.797 1.00 84.62 101 ALA A N 1
ATOM 786 C CA . ALA A 1 101 ? 13.520 -2.415 -7.636 1.00 84.62 101 ALA A CA 1
ATOM 787 C C . ALA A 1 101 ? 13.984 -1.402 -6.588 1.00 84.62 101 ALA A C 1
ATOM 789 O O . ALA A 1 101 ? 13.326 -0.388 -6.357 1.00 84.62 101 ALA A O 1
ATOM 790 N N . SER A 1 102 ? 15.117 -1.666 -5.939 1.00 81.56 102 SER A N 1
ATOM 791 C CA . SER A 1 102 ? 15.727 -0.686 -5.033 1.00 81.56 102 SER A CA 1
ATOM 792 C C . SER A 1 102 ? 16.369 0.475 -5.792 1.00 81.56 102 SER A C 1
ATOM 794 O O . SER A 1 102 ? 16.388 1.593 -5.292 1.00 81.56 102 SER A O 1
ATOM 796 N N . GLU A 1 103 ? 16.853 0.227 -7.005 1.00 84.25 103 GLU A N 1
ATOM 797 C CA . GLU A 1 103 ? 17.595 1.179 -7.835 1.00 84.25 103 GLU A CA 1
ATOM 798 C C . GLU A 1 103 ? 17.087 1.112 -9.283 1.00 84.25 103 GLU A C 1
ATOM 800 O O . GLU A 1 103 ? 16.434 0.136 -9.664 1.00 84.25 103 GLU A O 1
ATOM 805 N N . THR A 1 104 ? 17.332 2.177 -10.050 1.00 78.88 104 THR A N 1
ATOM 806 C CA . THR A 1 104 ? 16.933 2.309 -11.463 1.00 78.88 104 THR A CA 1
ATOM 807 C C . THR A 1 104 ? 17.949 1.701 -12.408 1.00 78.88 104 THR A C 1
ATOM 809 O O . THR A 1 104 ? 19.147 1.997 -12.200 1.00 78.88 104 THR A O 1
#

pLDDT: mean 75.83, std 8.87, range [58.25, 92.31]

Mean predicted aligned error: 10.05 Å

Foldseek 3Di:
DADLLCVLVVHDDDPPRLLCVVQVPPPDSVVSNVVSCVLCVPLNPPRSVVVSVVVVVVLVVDPDFDWDWDDDPPDIDTDGHPVCPFAWDWDADPVRDIDIDRDD

Solvent-accessible surface area (backbone atoms only — not comparable to full-atom values): 6430 Å² total; per-residue (Å²): 132,71,42,67,39,29,59,72,69,74,46,92,57,59,95,86,34,63,56,40,72,75,34,68,82,48,88,47,70,65,59,32,41,50,52,41,52,47,49,37,74,71,52,33,75,70,51,36,53,55,48,52,48,53,50,49,60,50,54,73,69,53,86,72,75,42,59,49,75,47,76,58,102,86,47,78,48,79,47,71,37,94,75,60,76,40,59,71,44,80,48,71,48,99,83,70,46,78,43,78,37,65,70,135

Organism: NCBI:txid520843

Sequence (104 aa):
MSCNGCRVLRKGCSEECMLRYCLQWIENLEGQAHATLFVDKFFGRATLMSFLSLLVDACEKIQGAYSIVFLTEDKLVAVRGSFNFRPLVMGRCSNDAVVFASET